Protein AF-A0A6J8B9C8-F1 (afdb_monomer_lite)

Structure (mmCIF, N/CA/C/O backbone):
data_AF-A0A6J8B9C8-F1
#
_entry.id   AF-A0A6J8B9C8-F1
#
loop_
_atom_site.group_PDB
_atom_site.id
_atom_site.type_symbol
_atom_site.label_atom_id
_atom_site.label_alt_id
_atom_site.label_comp_id
_atom_site.label_asym_id
_atom_site.label_entity_id
_atom_site.label_seq_id
_atom_site.pdbx_PDB_ins_code
_atom_site.Cartn_x
_atom_site.Cartn_y
_atom_site.Cartn_z
_atom_site.occupancy
_atom_site.B_iso_or_equiv
_atom_site.auth_seq_id
_atom_site.auth_comp_id
_atom_site.auth_asym_id
_atom_site.auth_atom_id
_atom_site.pdbx_PDB_model_num
ATOM 1 N N . MET A 1 1 ? 26.905 -9.049 -0.279 1.00 58.31 1 MET A N 1
ATOM 2 C CA . MET A 1 1 ? 25.634 -8.779 0.419 1.00 58.31 1 MET A CA 1
ATOM 3 C C . MET A 1 1 ? 24.741 -10.004 0.332 1.00 58.31 1 MET A C 1
ATOM 5 O O . MET A 1 1 ? 24.706 -10.647 -0.714 1.00 58.31 1 MET A O 1
ATOM 9 N N . ASN A 1 2 ? 24.060 -10.388 1.415 1.00 55.78 2 ASN A N 1
ATOM 10 C CA . ASN A 1 2 ? 23.061 -11.456 1.305 1.00 55.78 2 ASN A CA 1
ATOM 11 C C . ASN A 1 2 ? 21.802 -10.918 0.592 1.00 55.78 2 ASN A C 1
ATOM 13 O O . ASN A 1 2 ? 21.537 -9.717 0.610 1.00 55.78 2 ASN A O 1
ATOM 17 N N . ARG A 1 3 ? 21.024 -11.791 -0.062 1.00 55.31 3 ARG A N 1
ATOM 18 C CA . ARG A 1 3 ? 19.856 -11.380 -0.873 1.00 55.31 3 ARG A CA 1
ATOM 19 C C . ARG A 1 3 ? 18.885 -10.464 -0.109 1.00 55.31 3 ARG A C 1
ATOM 21 O O . ARG A 1 3 ? 18.346 -9.534 -0.696 1.00 55.31 3 ARG A O 1
ATOM 28 N N . SER A 1 4 ? 18.706 -10.691 1.194 1.00 56.59 4 SER A N 1
ATOM 29 C CA . SER A 1 4 ? 1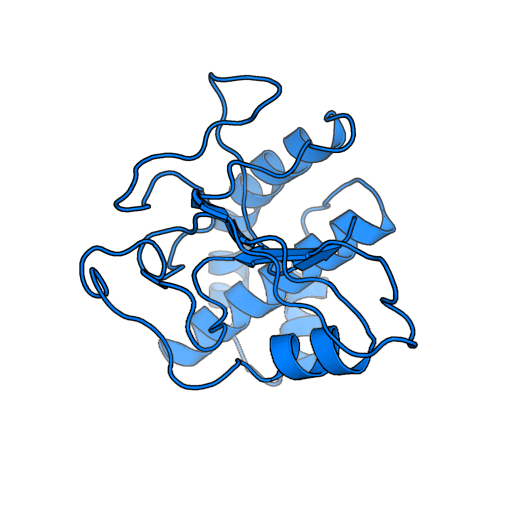7.847 -9.878 2.065 1.00 56.59 4 SER A CA 1
ATOM 30 C C . SER A 1 4 ? 18.362 -8.454 2.296 1.00 56.59 4 SER A C 1
ATOM 32 O O . SER A 1 4 ? 17.570 -7.519 2.279 1.00 56.59 4 SER A O 1
ATOM 34 N N . GLN A 1 5 ? 19.672 -8.262 2.470 1.00 58.75 5 GLN A N 1
ATOM 35 C CA . GLN A 1 5 ? 20.269 -6.939 2.682 1.00 58.75 5 GLN A CA 1
ATOM 36 C C . GLN A 1 5 ? 20.165 -6.062 1.425 1.00 58.75 5 GLN A C 1
ATOM 38 O O . GLN A 1 5 ? 19.884 -4.873 1.542 1.00 58.75 5 GLN A O 1
ATOM 43 N N . GLY A 1 6 ? 20.293 -6.655 0.230 1.00 60.34 6 GLY A N 1
ATOM 44 C CA . GLY A 1 6 ? 20.182 -5.922 -1.041 1.00 60.34 6 GLY A CA 1
ATOM 45 C C . GLY A 1 6 ? 18.774 -5.428 -1.311 1.00 60.34 6 GLY A C 1
ATOM 46 O O . GLY A 1 6 ? 18.579 -4.273 -1.680 1.00 60.34 6 GLY A O 1
ATOM 47 N N . ILE A 1 7 ? 17.785 -6.277 -1.035 1.00 61.22 7 ILE A N 1
ATOM 48 C CA . ILE A 1 7 ? 16.373 -5.899 -1.115 1.00 61.22 7 ILE A CA 1
ATOM 49 C C . ILE A 1 7 ? 16.070 -4.783 -0.107 1.00 61.22 7 ILE A C 1
ATOM 51 O O . ILE A 1 7 ? 15.448 -3.788 -0.468 1.00 61.22 7 ILE A O 1
ATOM 55 N N . GLN A 1 8 ? 16.561 -4.896 1.131 1.00 59.00 8 GLN A N 1
ATOM 56 C CA . GLN A 1 8 ? 16.335 -3.885 2.164 1.00 59.00 8 GLN A CA 1
ATOM 57 C C . GLN A 1 8 ? 16.935 -2.520 1.794 1.00 59.00 8 GLN A C 1
ATOM 59 O O . GLN A 1 8 ? 16.289 -1.495 2.026 1.00 59.00 8 GLN A O 1
ATOM 64 N N . LEU A 1 9 ? 18.140 -2.500 1.210 1.00 64.44 9 LEU A N 1
ATOM 65 C CA . LEU A 1 9 ? 18.782 -1.274 0.739 1.00 64.44 9 LEU A CA 1
ATOM 66 C C . LEU A 1 9 ? 17.953 -0.620 -0.370 1.00 64.44 9 LEU A C 1
ATOM 68 O O . LEU A 1 9 ? 17.578 0.539 -0.227 1.00 64.44 9 LEU A O 1
ATOM 72 N N . VAL A 1 10 ? 17.592 -1.373 -1.416 1.00 64.50 10 VAL A N 1
ATOM 73 C CA . VAL A 1 10 ? 16.800 -0.863 -2.551 1.00 64.50 10 VAL A CA 1
ATOM 74 C C . VAL A 1 10 ? 15.434 -0.350 -2.095 1.00 64.50 10 VAL A C 1
ATOM 76 O O . VAL A 1 10 ? 15.049 0.754 -2.475 1.00 64.50 10 VAL A O 1
ATOM 79 N N . CYS A 1 11 ? 14.718 -1.093 -1.244 1.00 62.66 11 CYS A N 1
ATOM 80 C CA . CYS A 1 11 ? 13.417 -0.667 -0.729 1.00 62.66 11 CYS A CA 1
ATOM 81 C C . CYS A 1 11 ? 13.520 0.640 0.066 1.00 62.66 11 CYS A C 1
ATOM 83 O O . CYS A 1 11 ? 12.754 1.567 -0.191 1.00 62.66 11 CYS A O 1
ATOM 85 N N . ASN A 1 12 ? 14.475 0.748 0.995 1.00 63.03 12 ASN A N 1
ATOM 86 C CA . ASN A 1 12 ? 14.660 1.963 1.798 1.00 63.03 12 ASN A CA 1
ATOM 87 C C . ASN A 1 12 ? 15.096 3.164 0.954 1.00 63.03 12 ASN A C 1
ATOM 89 O O . ASN A 1 12 ? 14.702 4.296 1.232 1.00 63.03 12 ASN A O 1
ATOM 93 N N . LEU A 1 13 ? 15.879 2.921 -0.094 1.00 64.44 13 LEU A N 1
ATOM 94 C CA . LEU A 1 13 ? 16.271 3.956 -1.036 1.00 64.44 13 LEU A CA 1
ATOM 95 C C . LEU A 1 13 ? 15.085 4.458 -1.859 1.00 64.44 13 LEU A C 1
ATOM 97 O O . LEU A 1 13 ? 14.928 5.664 -2.026 1.00 64.44 13 LEU A O 1
ATOM 101 N N . LEU A 1 14 ? 14.216 3.550 -2.307 1.00 62.88 14 LEU A N 1
ATOM 102 C CA . LEU A 1 14 ? 12.970 3.907 -2.979 1.00 62.88 14 LEU A CA 1
ATOM 103 C C . LEU A 1 14 ? 12.079 4.749 -2.051 1.00 62.88 14 LEU A C 1
ATOM 105 O O . LEU A 1 14 ? 11.583 5.791 -2.465 1.00 62.88 14 LEU A O 1
ATOM 109 N N . PHE A 1 15 ? 11.959 4.373 -0.769 1.00 61.94 15 PHE A N 1
ATOM 110 C CA . PHE A 1 15 ? 11.256 5.179 0.239 1.00 61.94 15 PHE A CA 1
ATOM 111 C C . PHE A 1 15 ? 11.854 6.582 0.399 1.00 61.94 15 PHE A C 1
ATOM 113 O O . PHE A 1 15 ? 11.104 7.546 0.537 1.00 61.94 15 PHE A O 1
ATOM 120 N N . TYR A 1 16 ? 13.182 6.716 0.372 1.00 61.94 16 TYR A N 1
ATOM 121 C CA . TYR A 1 16 ? 13.849 8.018 0.431 1.00 61.94 16 TYR A CA 1
ATOM 122 C C . TYR A 1 16 ? 13.539 8.878 -0.800 1.00 61.94 16 TYR A C 1
ATOM 124 O O . TYR A 1 16 ? 13.154 10.035 -0.644 1.00 61.94 16 TYR A O 1
ATOM 132 N N . LEU A 1 17 ? 13.638 8.310 -2.006 1.00 60.19 17 LEU A N 1
ATOM 133 C CA . LEU A 1 17 ? 13.318 9.013 -3.256 1.00 60.19 17 LEU A CA 1
ATOM 134 C C . LEU A 1 17 ? 11.858 9.474 -3.283 1.00 60.19 17 LEU A C 1
ATOM 136 O O . LEU A 1 17 ? 11.556 10.584 -3.715 1.00 60.19 17 LEU A O 1
ATOM 140 N N . VAL A 1 18 ? 10.958 8.648 -2.754 1.00 56.94 18 VAL A N 1
ATOM 141 C CA . VAL A 1 18 ? 9.544 8.989 -2.620 1.00 56.94 18 VAL A CA 1
ATOM 142 C C . VAL A 1 18 ? 9.320 10.060 -1.550 1.00 56.94 18 VAL A C 1
ATOM 144 O O . VAL A 1 18 ? 8.544 10.984 -1.758 1.00 56.94 18 VAL A O 1
ATOM 147 N N . ALA A 1 19 ? 10.016 10.012 -0.416 1.00 57.34 19 ALA A N 1
ATOM 148 C CA . ALA A 1 19 ? 9.936 11.082 0.579 1.00 57.34 19 ALA A CA 1
ATOM 149 C C . ALA A 1 19 ? 10.445 12.427 0.025 1.00 57.34 19 ALA A C 1
ATOM 151 O O . ALA A 1 19 ? 9.924 13.479 0.402 1.00 57.34 19 ALA A O 1
ATOM 152 N N . ASP A 1 20 ? 11.434 12.397 -0.873 1.00 54.72 20 ASP A N 1
ATOM 153 C CA . ASP A 1 20 ? 11.936 13.578 -1.576 1.00 54.72 20 ASP A CA 1
ATOM 154 C C . ASP A 1 20 ? 10.919 14.112 -2.605 1.00 54.72 20 ASP A C 1
ATOM 156 O O . ASP A 1 20 ? 10.711 15.326 -2.665 1.00 54.72 20 ASP A O 1
ATOM 160 N N . LEU A 1 21 ? 10.181 13.232 -3.311 1.00 49.84 21 LEU A N 1
ATOM 161 C CA . LEU A 1 21 ? 9.028 13.625 -4.150 1.00 49.84 21 LEU A CA 1
ATOM 162 C C . LEU A 1 21 ? 8.035 14.481 -3.371 1.00 49.84 21 LEU A C 1
ATOM 164 O O . LEU A 1 21 ? 7.662 15.559 -3.828 1.00 49.84 21 LEU A O 1
ATOM 168 N N . TYR A 1 22 ? 7.624 14.005 -2.193 1.00 46.44 22 TYR A N 1
ATOM 169 C CA . TYR A 1 22 ? 6.598 14.670 -1.391 1.00 46.44 22 TYR A CA 1
ATOM 170 C C . TYR A 1 22 ? 7.049 16.022 -0.824 1.00 46.44 22 TYR A C 1
ATOM 172 O O . TYR A 1 22 ? 6.202 16.842 -0.480 1.00 46.44 22 TYR A O 1
ATOM 180 N N . LYS A 1 23 ? 8.361 16.265 -0.704 1.00 51.53 23 LYS A N 1
ATOM 181 C CA . LYS A 1 23 ? 8.901 17.527 -0.171 1.00 51.53 23 LYS A CA 1
ATOM 182 C C . LYS A 1 23 ? 9.262 18.533 -1.256 1.00 51.53 23 LYS A C 1
ATOM 184 O O . LYS A 1 23 ? 9.046 19.724 -1.064 1.00 51.53 23 LYS A O 1
ATOM 189 N N . ASN A 1 24 ? 9.855 18.063 -2.350 1.00 52.47 24 ASN A N 1
ATOM 190 C CA . ASN A 1 24 ? 10.561 18.917 -3.302 1.00 52.47 24 ASN A CA 1
ATOM 191 C C . ASN A 1 24 ? 9.951 18.913 -4.711 1.00 52.47 24 ASN A C 1
ATOM 193 O O . ASN A 1 24 ? 10.447 19.645 -5.565 1.00 52.47 24 ASN A O 1
ATOM 197 N N . HIS A 1 25 ? 8.904 18.112 -4.972 1.00 50.75 25 HIS A N 1
ATOM 198 C CA . HIS A 1 25 ? 8.274 17.960 -6.296 1.00 50.75 25 HIS A CA 1
ATOM 199 C C . HIS A 1 25 ? 9.275 17.660 -7.432 1.00 50.75 25 HIS A C 1
ATOM 201 O O . HIS A 1 25 ? 9.000 17.921 -8.600 1.00 50.75 25 HIS A O 1
ATOM 207 N N . VAL A 1 26 ? 10.466 17.150 -7.103 1.00 54.66 26 VAL A N 1
ATOM 208 C CA . VAL A 1 26 ? 11.528 16.753 -8.034 1.00 54.66 26 VAL A CA 1
ATOM 209 C C . VAL A 1 26 ? 12.358 15.679 -7.343 1.00 54.66 26 VAL A C 1
ATOM 211 O O . VAL A 1 26 ? 12.928 15.940 -6.289 1.00 54.66 26 VAL A O 1
ATOM 214 N N . VAL A 1 27 ? 12.479 14.498 -7.954 1.00 60.09 27 VAL A N 1
ATOM 215 C CA . VAL A 1 27 ? 13.437 13.480 -7.490 1.00 60.09 27 VAL A CA 1
ATOM 216 C C . VAL A 1 27 ? 14.791 13.770 -8.087 1.00 60.09 27 VAL A C 1
ATOM 218 O O . VAL A 1 27 ? 14.927 13.840 -9.314 1.00 60.09 27 VAL A O 1
ATOM 221 N N . LYS A 1 28 ? 15.802 13.910 -7.236 1.00 67.50 28 LYS A N 1
ATOM 222 C CA . LYS A 1 28 ? 17.194 13.991 -7.673 1.00 67.50 28 LYS A CA 1
ATOM 223 C C . LYS A 1 28 ? 17.862 12.637 -7.508 1.00 67.50 28 LYS A C 1
ATOM 225 O O . LYS A 1 28 ? 17.596 11.918 -6.552 1.00 67.50 28 LYS A O 1
ATOM 230 N N . LEU A 1 29 ? 18.740 12.302 -8.451 1.00 74.56 29 LEU A N 1
ATOM 231 C CA . LEU A 1 29 ? 19.645 11.170 -8.286 1.00 74.56 29 LEU A CA 1
ATOM 232 C C . LEU A 1 29 ? 20.573 11.459 -7.106 1.00 74.56 29 LEU A C 1
ATOM 234 O O . LEU A 1 29 ? 21.329 12.428 -7.198 1.00 74.56 29 LEU A O 1
ATOM 238 N N . PRO A 1 30 ? 20.520 10.660 -6.025 1.00 76.81 30 PRO A N 1
ATOM 239 C CA . PRO A 1 30 ? 21.399 10.863 -4.890 1.00 76.81 30 PRO A CA 1
ATOM 240 C C . PRO A 1 30 ? 22.849 10.664 -5.317 1.00 76.81 30 PRO A C 1
ATOM 242 O O . PRO A 1 30 ? 23.163 9.830 -6.174 1.00 76.81 30 PRO A O 1
ATOM 245 N N . HIS A 1 31 ? 23.748 11.433 -4.720 1.00 84.81 31 HIS A N 1
ATOM 246 C CA . HIS A 1 31 ? 25.176 11.235 -4.900 1.00 84.81 31 HIS A CA 1
ATOM 247 C C . HIS A 1 31 ? 25.612 9.927 -4.219 1.00 84.81 31 HIS A C 1
ATOM 249 O O . HIS A 1 31 ? 25.046 9.526 -3.203 1.00 84.81 31 HIS A O 1
ATOM 255 N N . LEU A 1 32 ? 26.666 9.273 -4.721 1.00 85.62 32 LEU A N 1
ATOM 256 C CA . LEU A 1 32 ? 27.181 8.030 -4.120 1.00 85.62 32 LEU A CA 1
ATOM 257 C C . LEU A 1 32 ? 27.515 8.196 -2.627 1.00 85.62 32 LEU A C 1
ATOM 259 O O . LEU A 1 32 ? 27.295 7.282 -1.841 1.00 85.62 32 LEU A O 1
ATOM 263 N N . ASN A 1 33 ? 27.990 9.375 -2.218 1.00 86.56 33 ASN A N 1
ATOM 264 C CA . ASN A 1 33 ? 28.262 9.673 -0.806 1.00 86.56 33 ASN A CA 1
ATOM 265 C C . ASN A 1 33 ? 26.988 9.676 0.052 1.00 86.56 33 ASN A C 1
ATOM 267 O O . ASN A 1 33 ? 27.009 9.128 1.146 1.00 86.56 33 ASN A O 1
ATOM 271 N N . GLU A 1 34 ? 25.873 10.201 -0.462 1.00 84.12 34 GLU A N 1
ATOM 272 C CA . GLU A 1 34 ? 24.583 10.181 0.245 1.00 84.12 34 GLU A CA 1
ATOM 273 C C . GLU A 1 34 ? 24.073 8.738 0.403 1.00 84.12 34 GLU A C 1
ATOM 275 O O . GLU A 1 34 ? 23.497 8.378 1.430 1.00 84.12 34 GLU A O 1
ATOM 280 N N . LEU A 1 35 ? 24.340 7.874 -0.586 1.00 82.31 35 LEU A N 1
ATOM 281 C CA . LEU A 1 35 ? 24.047 6.442 -0.484 1.00 82.31 35 LEU A CA 1
ATOM 282 C C . LEU A 1 35 ? 24.904 5.742 0.574 1.00 82.31 35 LEU A C 1
ATOM 284 O O . LEU A 1 35 ? 24.383 4.917 1.323 1.00 82.31 35 LEU A O 1
ATOM 288 N N . LYS A 1 36 ? 26.193 6.085 0.668 1.00 85.81 36 LYS A N 1
ATOM 289 C CA . LYS A 1 36 ? 27.108 5.551 1.691 1.00 85.81 36 LYS A CA 1
ATOM 290 C C . LYS A 1 36 ? 26.704 5.985 3.099 1.00 85.81 36 LYS A C 1
ATOM 292 O O . LYS A 1 36 ? 26.701 5.166 4.015 1.00 85.81 36 LYS A O 1
ATOM 297 N N . GLU A 1 37 ? 26.324 7.248 3.272 1.00 86.56 37 GLU A N 1
ATOM 298 C CA . GLU A 1 37 ? 25.800 7.760 4.543 1.00 86.56 37 GLU A CA 1
ATOM 299 C C . GLU A 1 37 ? 24.540 6.997 4.961 1.00 86.56 37 GLU A C 1
ATOM 301 O O . GLU A 1 37 ? 24.434 6.541 6.101 1.00 86.56 37 GLU A O 1
ATOM 306 N N . ARG A 1 38 ? 23.619 6.758 4.020 1.00 78.62 38 ARG A N 1
ATOM 307 C CA . ARG A 1 38 ? 22.393 6.004 4.296 1.00 78.62 38 ARG A CA 1
ATOM 308 C C . ARG A 1 38 ? 22.658 4.531 4.607 1.00 78.62 38 ARG A C 1
ATOM 310 O O . ARG A 1 38 ? 22.028 3.979 5.508 1.00 78.62 38 ARG A O 1
ATOM 317 N N . ASP A 1 39 ? 23.584 3.892 3.894 1.00 81.75 39 ASP A N 1
ATOM 318 C CA . ASP A 1 39 ? 24.019 2.523 4.192 1.00 81.75 39 ASP A CA 1
ATOM 319 C C . ASP A 1 39 ? 24.541 2.406 5.633 1.00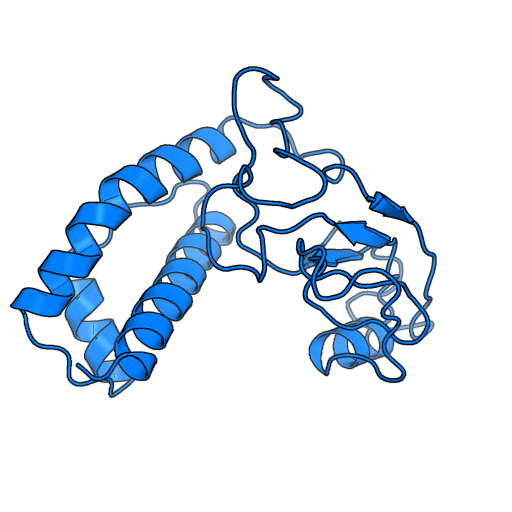 81.75 39 ASP A C 1
ATOM 321 O O . ASP A 1 39 ? 24.180 1.470 6.358 1.00 81.75 39 ASP A O 1
ATOM 325 N N . ALA A 1 40 ? 25.315 3.404 6.075 1.00 85.25 40 ALA A N 1
ATOM 326 C CA . ALA A 1 40 ? 25.835 3.491 7.434 1.00 85.25 40 ALA A CA 1
ATOM 327 C C . ALA A 1 40 ? 24.724 3.712 8.475 1.00 85.25 40 ALA A C 1
ATOM 329 O O . ALA A 1 40 ? 24.692 3.005 9.486 1.00 85.25 40 ALA A O 1
ATOM 330 N N . GLU A 1 41 ? 23.782 4.629 8.222 1.00 82.94 41 GLU A N 1
ATOM 331 C CA . GLU A 1 41 ? 22.612 4.860 9.087 1.00 82.94 41 GLU A CA 1
ATOM 332 C C . GLU A 1 41 ? 21.781 3.585 9.278 1.00 82.94 41 GLU A C 1
ATOM 334 O O . GLU A 1 41 ? 21.369 3.254 10.393 1.00 82.94 41 GLU A O 1
ATOM 339 N N . LEU A 1 42 ? 21.570 2.841 8.190 1.00 76.06 42 LEU A N 1
ATOM 340 C CA . LEU A 1 42 ? 20.803 1.596 8.177 1.00 76.06 42 LEU A CA 1
ATOM 341 C C . LEU A 1 42 ? 21.623 0.377 8.626 1.00 76.06 42 LEU A C 1
ATOM 343 O O . LEU A 1 42 ? 21.067 -0.710 8.786 1.00 76.06 42 LEU A O 1
ATOM 347 N N . ARG A 1 43 ? 22.930 0.552 8.866 1.00 83.06 43 ARG A N 1
ATOM 348 C CA . ARG A 1 43 ? 23.880 -0.487 9.300 1.00 83.06 43 ARG A CA 1
ATOM 349 C C . ARG A 1 43 ? 23.935 -1.691 8.353 1.00 83.06 43 ARG A C 1
ATOM 351 O O . ARG A 1 43 ? 24.096 -2.828 8.802 1.00 83.06 43 ARG A O 1
ATOM 358 N N . LEU A 1 44 ? 23.806 -1.442 7.053 1.00 78.19 44 LEU A N 1
ATOM 359 C CA . LEU A 1 44 ? 23.727 -2.480 6.022 1.00 78.19 44 LEU A CA 1
ATOM 360 C C . LEU A 1 44 ? 25.110 -3.024 5.630 1.00 78.19 44 LEU A C 1
ATOM 362 O O . LEU A 1 44 ? 25.217 -4.215 5.331 1.00 78.19 44 LEU A O 1
ATOM 366 N N . LYS A 1 45 ? 26.167 -2.208 5.777 1.00 85.38 45 LYS A N 1
ATOM 367 C CA . LYS A 1 45 ? 27.578 -2.569 5.538 1.00 85.38 45 LYS A CA 1
ATOM 368 C C . LYS A 1 45 ? 27.829 -3.001 4.090 1.00 85.38 45 LYS A C 1
ATOM 370 O O . LYS A 1 45 ? 28.556 -3.971 3.854 1.00 85.38 45 LYS A O 1
ATOM 375 N N . SER A 1 46 ? 27.209 -2.310 3.140 1.00 82.94 46 SER A N 1
ATOM 376 C CA . SER A 1 46 ? 27.405 -2.586 1.717 1.00 82.94 46 SER A CA 1
ATOM 377 C C . SER A 1 46 ? 28.793 -2.140 1.268 1.00 82.94 46 SER A C 1
ATOM 379 O O . SER A 1 46 ? 29.354 -1.166 1.768 1.00 82.94 46 SER A O 1
ATOM 381 N N . SER A 1 47 ? 29.359 -2.864 0.309 1.00 86.75 47 SER A N 1
ATOM 382 C CA . SER A 1 47 ? 30.594 -2.455 -0.362 1.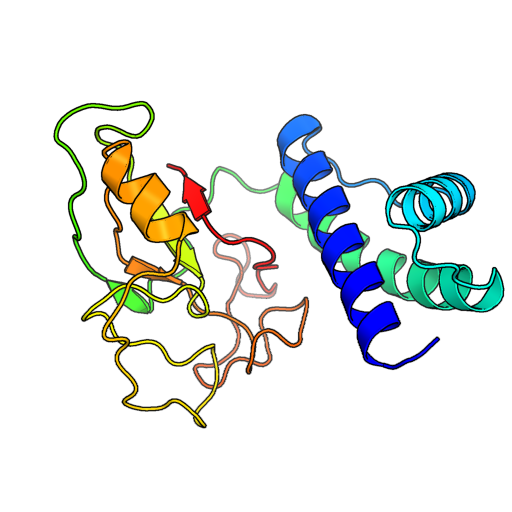00 86.75 47 SER A CA 1
ATOM 383 C C . SER A 1 47 ? 30.335 -1.335 -1.373 1.00 86.75 47 SER A C 1
ATOM 385 O O . SER A 1 47 ? 29.226 -1.188 -1.884 1.00 86.75 47 SER A O 1
ATOM 387 N N . ASP A 1 48 ? 31.380 -0.587 -1.729 1.00 87.31 48 ASP A N 1
ATOM 388 C CA . ASP A 1 48 ? 31.295 0.459 -2.757 1.00 87.31 48 ASP A CA 1
ATOM 389 C C . ASP A 1 48 ? 30.775 -0.083 -4.098 1.00 87.31 48 ASP A C 1
ATOM 391 O O . ASP A 1 48 ? 29.922 0.540 -4.724 1.00 87.31 48 ASP A O 1
ATOM 395 N N . VAL A 1 49 ? 31.199 -1.293 -4.478 1.00 86.12 49 VAL A N 1
ATOM 396 C CA . VAL A 1 49 ? 30.736 -1.985 -5.694 1.00 86.12 49 VAL A CA 1
ATOM 397 C C . VAL A 1 49 ? 29.229 -2.243 -5.656 1.00 86.12 49 VAL A C 1
ATOM 399 O O . VAL A 1 49 ? 28.547 -2.130 -6.669 1.00 86.12 49 VAL A O 1
ATOM 402 N N . GLU A 1 50 ? 28.683 -2.587 -4.492 1.00 80.75 50 GLU A N 1
ATOM 403 C CA . GLU A 1 50 ? 27.249 -2.834 -4.339 1.00 80.75 50 GLU A CA 1
ATOM 404 C C . GLU A 1 50 ? 26.436 -1.540 -4.366 1.00 80.75 50 GLU A C 1
ATOM 406 O O . GLU A 1 50 ? 25.348 -1.512 -4.938 1.00 80.75 50 GLU A O 1
ATOM 411 N N . ILE A 1 51 ? 26.974 -0.464 -3.793 1.00 82.50 51 ILE A N 1
ATOM 412 C CA . ILE A 1 51 ? 26.355 0.862 -3.845 1.00 82.50 51 ILE A CA 1
ATOM 413 C C . ILE A 1 51 ? 26.340 1.384 -5.285 1.00 82.50 51 ILE A C 1
ATOM 415 O O . ILE A 1 51 ? 25.309 1.880 -5.734 1.00 82.50 51 ILE A O 1
ATOM 419 N N . GLU A 1 52 ? 27.429 1.219 -6.037 1.00 85.00 52 GLU A N 1
ATOM 420 C CA . GLU A 1 52 ? 27.487 1.553 -7.466 1.00 85.00 52 GLU A CA 1
ATOM 421 C C . GLU A 1 52 ? 26.517 0.702 -8.291 1.00 85.00 52 GLU A C 1
ATOM 423 O O . GLU A 1 52 ? 25.768 1.230 -9.115 1.00 85.00 52 GLU A O 1
ATOM 428 N N . PHE A 1 53 ? 26.460 -0.606 -8.019 1.00 82.38 53 PHE A N 1
ATOM 429 C CA . PHE A 1 53 ? 25.530 -1.518 -8.684 1.00 82.38 53 PHE A CA 1
ATOM 430 C C . PHE A 1 53 ? 24.063 -1.135 -8.453 1.00 82.38 53 PHE A C 1
ATOM 432 O O . PHE A 1 53 ? 23.227 -1.358 -9.324 1.00 82.38 53 PHE A O 1
ATOM 439 N N . ILE A 1 54 ? 23.741 -0.551 -7.297 1.00 74.62 54 ILE A N 1
ATOM 440 C CA . ILE A 1 54 ? 22.403 -0.034 -6.995 1.00 74.62 54 ILE A CA 1
ATOM 441 C C . ILE A 1 54 ? 22.190 1.343 -7.625 1.00 74.62 54 ILE A C 1
ATOM 443 O O . ILE A 1 54 ? 21.101 1.608 -8.127 1.00 74.62 54 ILE A O 1
ATOM 447 N N . HIS A 1 55 ? 23.204 2.211 -7.634 1.00 82.62 55 HIS A N 1
ATOM 448 C CA . HIS A 1 55 ? 23.114 3.573 -8.170 1.00 82.62 55 HIS A CA 1
ATOM 449 C C . HIS A 1 55 ? 22.802 3.610 -9.667 1.00 82.62 55 HIS A C 1
ATOM 451 O O . HIS A 1 55 ? 22.001 4.438 -10.101 1.00 82.62 55 HIS A O 1
ATOM 457 N N . GLU A 1 56 ? 23.374 2.694 -10.451 1.00 80.19 56 GLU A N 1
ATOM 458 C CA . GLU A 1 56 ? 23.154 2.656 -11.901 1.00 80.19 56 GLU A CA 1
ATOM 459 C C . GLU A 1 56 ? 21.670 2.455 -12.283 1.00 80.19 56 GLU A C 1
ATOM 461 O O . GLU A 1 56 ? 21.119 3.322 -12.970 1.00 80.19 56 GLU A O 1
ATOM 466 N N . PRO A 1 57 ? 20.958 1.417 -11.795 1.00 72.75 57 PRO A N 1
ATOM 467 C CA . PRO A 1 57 ? 19.519 1.264 -12.016 1.00 72.75 57 PRO A CA 1
ATOM 468 C C . PRO A 1 57 ? 18.672 2.457 -11.554 1.00 72.75 57 PRO A C 1
ATOM 470 O O . PRO A 1 57 ? 17.642 2.749 -12.167 1.00 72.75 57 PRO A O 1
ATOM 473 N N . LEU A 1 58 ? 19.085 3.179 -10.502 1.00 73.31 58 LEU A N 1
ATOM 474 C CA . LEU A 1 58 ? 18.323 4.332 -10.004 1.00 73.31 58 LEU A CA 1
ATOM 475 C C . LEU A 1 58 ? 18.224 5.458 -11.023 1.00 73.31 58 LEU A C 1
ATOM 477 O O . LEU A 1 58 ? 17.257 6.213 -10.989 1.00 73.31 58 LEU A O 1
ATOM 481 N N . LYS A 1 59 ? 19.184 5.585 -11.942 1.00 74.31 59 LYS A N 1
ATOM 482 C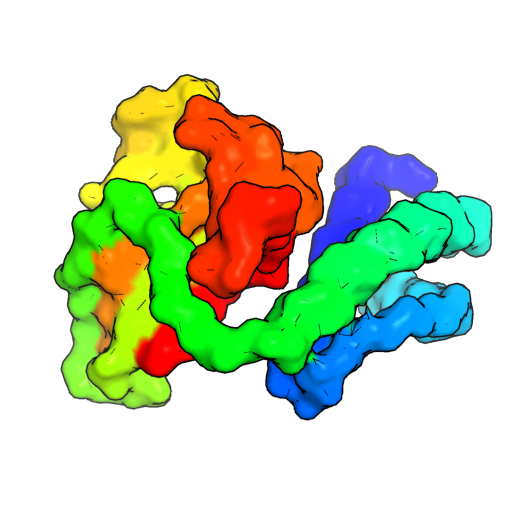 CA . LYS A 1 59 ? 19.127 6.608 -12.994 1.00 74.31 59 LYS A CA 1
ATOM 483 C C . LYS A 1 59 ? 17.864 6.463 -13.833 1.00 74.31 59 LYS A C 1
ATOM 485 O O . LYS A 1 59 ? 17.222 7.462 -14.153 1.00 74.31 59 LYS A O 1
ATOM 490 N N . ASP A 1 60 ? 17.495 5.233 -14.169 1.00 68.69 60 ASP A N 1
ATOM 491 C CA . ASP A 1 60 ? 16.317 4.966 -14.990 1.00 68.69 60 ASP A CA 1
ATOM 492 C C . ASP A 1 60 ? 15.025 5.030 -14.174 1.00 68.69 60 ASP A C 1
ATOM 494 O O . ASP A 1 60 ? 14.025 5.565 -14.659 1.00 68.69 60 ASP A O 1
ATOM 498 N N . VAL A 1 61 ? 15.077 4.607 -12.909 1.00 67.06 61 VAL A N 1
ATOM 499 C CA . VAL A 1 61 ? 13.986 4.784 -11.940 1.00 67.06 61 VAL A CA 1
ATOM 500 C C . VAL A 1 61 ? 13.656 6.273 -11.758 1.00 67.06 61 VAL A C 1
ATOM 502 O O . VAL A 1 61 ? 12.511 6.690 -11.891 1.00 67.06 61 VAL A O 1
ATOM 505 N N . ILE A 1 62 ? 14.654 7.129 -11.551 1.00 66.50 62 ILE A N 1
ATOM 506 C CA . ILE A 1 62 ? 14.450 8.566 -11.305 1.00 66.50 62 ILE A CA 1
ATOM 507 C C . ILE A 1 62 ? 13.957 9.300 -12.548 1.00 66.50 62 ILE A C 1
ATOM 509 O O . ILE A 1 62 ? 13.081 10.157 -12.439 1.00 66.50 62 ILE A O 1
ATOM 513 N N . LYS A 1 63 ? 14.435 8.928 -13.742 1.00 65.12 63 LYS A N 1
ATOM 514 C CA . LYS A 1 63 ? 13.846 9.411 -15.002 1.00 65.12 63 LYS A CA 1
ATOM 515 C C . LYS A 1 63 ? 12.363 9.044 -15.118 1.00 65.12 63 LYS A C 1
ATOM 517 O O . LYS A 1 63 ? 11.611 9.788 -15.745 1.00 65.12 63 LYS A O 1
ATOM 522 N N . ALA A 1 64 ? 11.933 7.911 -14.556 1.00 60.19 64 ALA A N 1
ATOM 523 C CA . ALA A 1 64 ? 10.519 7.557 -14.500 1.00 60.19 64 ALA A CA 1
ATOM 524 C C . ALA A 1 64 ? 9.745 8.452 -13.521 1.00 60.19 64 ALA A C 1
ATOM 526 O O . ALA A 1 64 ? 8.720 9.005 -13.922 1.00 60.19 64 ALA A O 1
ATOM 527 N N . TYR A 1 65 ? 10.278 8.694 -12.318 1.00 57.97 65 TYR A N 1
ATOM 528 C CA . TYR A 1 65 ? 9.657 9.570 -11.315 1.00 57.97 65 TYR A CA 1
ATOM 529 C C . TYR A 1 65 ? 9.592 11.048 -11.708 1.00 57.97 65 TYR A C 1
ATOM 531 O O . TYR A 1 65 ? 8.608 11.712 -11.402 1.00 57.97 65 TYR A O 1
ATOM 539 N N . GLN A 1 66 ? 10.595 11.597 -12.399 1.00 55.12 66 GLN A N 1
ATOM 540 C CA . GLN A 1 66 ? 10.578 13.011 -12.802 1.00 55.12 66 GLN A CA 1
ATOM 541 C C . GLN A 1 66 ? 9.411 13.344 -13.745 1.00 55.12 66 GLN A C 1
ATOM 543 O O . GLN A 1 66 ? 8.888 14.453 -13.689 1.00 55.12 66 GLN A O 1
ATOM 548 N N . ARG A 1 67 ? 8.922 12.366 -14.524 1.00 49.81 67 ARG A N 1
ATOM 549 C CA . ARG A 1 67 ? 7.714 12.516 -15.356 1.00 49.81 67 ARG A CA 1
ATOM 550 C C . ARG A 1 67 ? 6.420 12.631 -14.542 1.00 49.81 67 ARG A C 1
ATOM 552 O O . ARG A 1 67 ? 5.403 13.043 -15.088 1.00 49.81 67 ARG A O 1
ATOM 559 N N . VAL A 1 68 ? 6.437 12.266 -13.258 1.00 47.59 68 VAL A N 1
ATOM 560 C CA . VAL A 1 68 ? 5.268 12.342 -12.367 1.00 47.59 68 VAL A CA 1
ATOM 561 C C . VAL A 1 68 ? 5.003 13.780 -11.904 1.00 47.59 68 VAL A C 1
ATOM 563 O O . VAL A 1 68 ? 3.862 14.117 -11.627 1.00 47.59 68 VAL A O 1
ATOM 566 N N . ASN A 1 69 ? 6.003 14.667 -11.882 1.00 45.06 69 ASN A N 1
ATOM 567 C CA . ASN A 1 69 ? 5.830 16.043 -11.385 1.00 45.06 69 ASN A CA 1
ATOM 568 C C . ASN A 1 69 ? 5.221 17.023 -12.405 1.00 45.06 69 ASN A C 1
ATOM 570 O O . ASN A 1 69 ? 4.904 18.155 -12.055 1.00 45.06 69 ASN A O 1
ATOM 574 N N . GLU A 1 70 ? 5.016 16.597 -13.654 1.00 48.53 70 GLU A N 1
ATOM 575 C CA . GLU A 1 70 ? 4.281 17.367 -14.676 1.00 48.53 70 GLU A CA 1
ATOM 576 C C . GLU A 1 70 ? 2.766 17.093 -14.642 1.00 48.53 70 GLU A C 1
ATOM 578 O O . GLU A 1 70 ? 2.007 17.565 -15.489 1.00 48.53 70 GLU A O 1
ATOM 583 N N . ILE A 1 71 ? 2.321 16.296 -13.673 1.00 42.25 71 ILE A N 1
ATOM 584 C CA . ILE A 1 71 ? 0.971 15.770 -13.589 1.00 42.25 71 ILE A CA 1
ATOM 585 C C . ILE A 1 71 ? 0.174 16.547 -12.528 1.00 42.25 71 ILE A C 1
ATOM 587 O O . ILE A 1 71 ? 0.570 16.622 -11.368 1.00 42.25 71 ILE A O 1
ATOM 591 N N . ILE A 1 72 ? -0.970 17.113 -12.932 1.00 43.31 72 ILE A N 1
ATOM 592 C CA . ILE A 1 72 ? -2.016 17.640 -12.030 1.00 43.31 72 ILE A CA 1
ATOM 593 C C . ILE A 1 72 ? -2.432 16.519 -11.066 1.00 43.31 72 ILE A C 1
ATOM 595 O O . ILE A 1 72 ? -2.477 15.375 -11.508 1.00 43.31 72 ILE A O 1
ATOM 599 N N . GLU A 1 73 ? -2.745 16.823 -9.794 1.00 41.97 73 GLU A N 1
ATOM 600 C CA . GLU A 1 73 ? -3.152 15.831 -8.776 1.00 41.97 73 GLU A CA 1
ATOM 601 C C . GLU A 1 73 ? -3.931 14.653 -9.391 1.00 41.97 73 GLU A C 1
ATOM 603 O O . GLU A 1 73 ? -5.009 14.857 -9.967 1.00 41.97 73 GLU A O 1
ATOM 608 N N . PRO A 1 74 ? -3.386 13.423 -9.345 1.00 40.56 74 PRO A N 1
ATOM 609 C CA . PRO A 1 74 ? -4.027 12.304 -10.000 1.00 40.56 74 PRO A CA 1
ATOM 610 C C . PRO A 1 74 ? -5.371 12.042 -9.325 1.00 40.56 74 PRO A C 1
ATOM 612 O O . PRO A 1 74 ? -5.446 11.833 -8.114 1.00 40.56 74 PRO A O 1
ATOM 615 N N . GLN A 1 75 ? -6.441 11.968 -10.121 1.00 42.56 75 GLN A N 1
ATOM 616 C CA . GLN A 1 75 ? -7.597 11.196 -9.683 1.00 42.56 75 GLN A CA 1
ATOM 617 C C . GLN A 1 75 ? -7.100 9.783 -9.385 1.00 42.56 75 GLN A C 1
ATOM 619 O O . GLN A 1 75 ? -6.388 9.216 -10.217 1.00 42.56 75 GLN A O 1
ATOM 624 N N . LEU A 1 76 ? -7.418 9.280 -8.183 1.00 44.41 76 LEU A N 1
ATOM 625 C CA . LEU A 1 76 ? -6.900 8.024 -7.632 1.00 44.41 76 LEU A CA 1
ATOM 626 C C . LEU A 1 76 ? -6.707 6.981 -8.747 1.00 44.41 76 LEU A C 1
ATOM 628 O O . LEU A 1 76 ? -7.691 6.650 -9.419 1.00 44.41 76 LEU A O 1
ATOM 632 N N . PRO A 1 77 ? -5.476 6.483 -8.984 1.00 48.97 77 PRO A N 1
ATOM 633 C CA . PRO A 1 77 ? -5.247 5.475 -10.004 1.00 48.97 77 PRO A CA 1
ATOM 634 C C . PRO A 1 77 ? -6.148 4.280 -9.695 1.00 48.97 77 PRO A C 1
ATOM 636 O O . PRO A 1 77 ? -6.101 3.745 -8.592 1.00 48.97 77 PRO A O 1
ATOM 639 N N . ILE A 1 78 ? -7.013 3.964 -10.663 1.00 53.25 78 ILE A N 1
ATOM 640 C CA . ILE A 1 78 ? -7.845 2.762 -10.817 1.00 53.25 78 ILE A CA 1
ATOM 641 C C . ILE A 1 78 ? -7.919 1.921 -9.531 1.00 53.25 78 ILE A C 1
ATOM 643 O O . ILE A 1 78 ? -7.077 1.061 -9.270 1.00 53.25 78 ILE A O 1
ATOM 647 N N . VAL A 1 79 ? -8.935 2.202 -8.715 1.00 57.50 79 VAL A N 1
ATOM 648 C CA . VAL A 1 79 ? -9.275 1.380 -7.552 1.00 57.50 79 VAL A CA 1
ATOM 649 C C . VAL A 1 79 ? -9.937 0.106 -8.066 1.00 57.50 79 VAL A C 1
ATOM 651 O O . VAL A 1 79 ? -11.058 0.173 -8.573 1.00 57.50 79 VAL A O 1
ATOM 654 N N . ASP A 1 80 ? -9.236 -1.020 -7.951 1.00 62.12 80 ASP A N 1
ATOM 655 C CA . ASP A 1 80 ? -9.697 -2.320 -8.455 1.00 62.12 80 ASP A CA 1
ATOM 656 C C . ASP A 1 80 ? -10.791 -2.883 -7.531 1.00 62.12 80 ASP A C 1
ATOM 658 O O . ASP A 1 80 ? -11.895 -3.205 -7.964 1.00 62.12 80 ASP A O 1
ATOM 662 N N . ASN A 1 81 ? -10.551 -2.822 -6.214 1.00 72.38 81 ASN A N 1
ATOM 663 C CA . ASN A 1 81 ? -11.521 -3.218 -5.191 1.00 72.38 81 ASN A CA 1
ATOM 664 C C . ASN A 1 81 ? -11.982 -1.993 -4.402 1.00 72.38 81 ASN A C 1
ATOM 666 O O . ASN A 1 81 ? -11.364 -1.614 -3.403 1.00 72.38 81 ASN A O 1
ATOM 670 N N . LYS A 1 82 ? -13.056 -1.340 -4.856 1.00 81.12 82 LYS A N 1
ATOM 671 C CA . LYS A 1 82 ? -13.671 -0.232 -4.107 1.00 81.12 82 LYS A CA 1
ATOM 672 C C . LYS A 1 82 ? -14.237 -0.744 -2.783 1.00 81.12 82 LYS A C 1
ATOM 674 O O . LYS A 1 82 ? -14.960 -1.736 -2.763 1.00 81.12 82 LYS A O 1
ATOM 679 N N . CYS A 1 83 ? -13.953 -0.033 -1.698 1.00 86.88 83 CYS A N 1
ATOM 680 C CA . CYS A 1 83 ? -14.553 -0.277 -0.389 1.00 86.88 83 CYS A CA 1
ATOM 681 C C . CYS A 1 83 ? -14.811 1.052 0.342 1.00 86.88 83 CYS A C 1
ATOM 683 O O . CYS A 1 83 ? -14.495 2.123 -0.171 1.00 86.88 83 CYS A O 1
ATOM 685 N N . ASP A 1 84 ? -15.457 0.990 1.504 1.00 92.06 84 ASP A N 1
ATOM 686 C CA . ASP A 1 84 ? -15.724 2.158 2.355 1.00 92.06 84 ASP A CA 1
ATOM 687 C C . ASP A 1 84 ? -15.565 1.746 3.824 1.00 92.06 84 ASP A C 1
ATOM 689 O O . ASP A 1 84 ? -16.538 1.638 4.573 1.00 92.06 84 ASP A O 1
ATOM 693 N N . VAL A 1 85 ? -14.330 1.412 4.216 1.00 95.56 85 VAL A N 1
ATOM 694 C CA . VAL A 1 85 ? -14.021 1.028 5.602 1.00 95.56 85 VAL A CA 1
ATOM 695 C C . VAL A 1 85 ? -13.754 2.296 6.397 1.00 95.56 85 VAL A C 1
ATOM 697 O O . VAL A 1 85 ? -12.771 3.000 6.158 1.00 95.56 85 VAL A O 1
ATOM 700 N N . LYS A 1 86 ? -14.659 2.602 7.324 1.00 96.38 86 LYS A N 1
ATOM 701 C CA . LYS A 1 86 ? -14.622 3.829 8.121 1.00 96.38 86 LYS A CA 1
ATOM 702 C C . LYS A 1 86 ? -13.861 3.602 9.417 1.00 96.38 86 LYS A C 1
ATOM 704 O O . LYS A 1 86 ? -14.157 2.661 10.149 1.00 96.38 86 LYS A O 1
ATOM 709 N N . GLY A 1 87 ? -12.910 4.489 9.685 1.00 95.81 87 GLY A N 1
ATOM 710 C CA . GLY A 1 87 ? -12.213 4.576 10.957 1.00 95.81 87 GLY A CA 1
ATOM 711 C C . GLY A 1 87 ? -12.999 5.318 12.041 1.00 95.81 87 GLY A C 1
ATOM 712 O O . GLY A 1 87 ? -14.218 5.491 11.961 1.00 95.81 87 GLY A O 1
ATOM 713 N N . ALA A 1 88 ? -12.276 5.787 13.055 1.00 96.50 88 ALA A N 1
ATOM 714 C CA . ALA A 1 88 ? -12.796 6.615 14.133 1.00 96.50 88 ALA A CA 1
ATOM 715 C C . ALA A 1 88 ? -13.473 7.903 13.620 1.00 96.50 88 ALA A C 1
ATOM 717 O O . ALA A 1 88 ? -13.141 8.454 12.574 1.00 96.50 88 ALA A O 1
ATOM 718 N N . SER A 1 89 ? -14.415 8.444 14.394 1.00 95.19 89 SER A N 1
ATOM 719 C CA . SER A 1 89 ? -15.116 9.688 14.038 1.00 95.19 89 SER A CA 1
ATOM 720 C C . SER A 1 89 ? -14.244 10.947 14.131 1.00 95.19 89 SER A C 1
ATOM 722 O O . SER A 1 89 ? -14.636 12.010 13.655 1.00 95.19 89 SER A O 1
ATOM 724 N N . THR A 1 90 ? -13.090 10.853 14.788 1.00 94.50 90 THR A N 1
ATOM 725 C CA . THR A 1 90 ? -12.168 11.960 15.064 1.00 94.50 90 THR A CA 1
ATOM 726 C C . THR A 1 90 ? -10.732 11.476 14.928 1.00 94.50 90 THR A C 1
ATOM 728 O O . THR A 1 90 ? -10.467 10.300 15.145 1.00 94.50 90 THR A O 1
ATOM 731 N N . GLY A 1 91 ? -9.807 12.390 14.652 1.00 95.31 91 GLY A N 1
ATOM 732 C CA . GLY A 1 91 ? -8.383 12.094 14.513 1.00 95.31 91 GLY A CA 1
ATOM 733 C C . GLY A 1 91 ? -7.774 12.910 13.379 1.00 95.31 91 GLY A C 1
ATOM 734 O O . GLY A 1 91 ? -8.459 13.702 12.727 1.00 95.31 91 GLY A O 1
ATOM 735 N N . LYS A 1 92 ? -6.474 12.746 13.146 1.00 93.81 92 LYS A N 1
ATOM 736 C CA . LYS A 1 92 ? -5.731 13.537 12.149 1.00 93.81 92 LYS A CA 1
ATOM 737 C C . LYS A 1 92 ? -6.147 13.249 10.708 1.00 93.81 92 LYS A C 1
ATOM 739 O O . LYS A 1 92 ? -5.889 14.068 9.830 1.00 93.81 92 LYS A O 1
ATOM 744 N N . LEU A 1 93 ? -6.766 12.098 10.465 1.00 90.94 93 LEU A N 1
ATOM 745 C CA . LEU A 1 93 ? -7.225 11.644 9.156 1.00 90.94 93 LEU A CA 1
ATOM 746 C C . LEU A 1 93 ? -8.754 11.670 9.033 1.00 90.94 93 LEU A C 1
ATOM 748 O O . LEU A 1 93 ? -9.286 11.170 8.044 1.00 90.94 93 LEU A O 1
ATOM 752 N N . ALA A 1 94 ? -9.468 12.270 9.992 1.00 93.31 94 ALA A N 1
ATOM 753 C CA . ALA A 1 94 ? -10.924 12.339 9.974 1.00 93.31 94 ALA A CA 1
ATOM 754 C C . ALA A 1 94 ? -11.451 12.923 8.648 1.00 93.31 94 ALA A C 1
ATOM 756 O O . ALA A 1 94 ? -11.100 14.035 8.248 1.00 93.31 94 ALA A O 1
ATOM 757 N N . GLY A 1 95 ? -12.296 12.152 7.957 1.00 84.38 95 GLY A N 1
ATOM 758 C CA . GLY A 1 95 ? -12.903 12.538 6.676 1.00 84.38 95 GLY A CA 1
ATOM 759 C C . GLY A 1 95 ? -11.993 12.387 5.450 1.00 84.38 95 GLY A C 1
ATOM 760 O O . GLY A 1 95 ? -12.431 12.671 4.334 1.00 84.38 95 GLY A O 1
ATOM 761 N N . LYS A 1 96 ? -10.751 11.926 5.628 1.00 86.31 96 LYS A N 1
ATOM 762 C CA . LYS A 1 96 ? -9.790 11.708 4.542 1.00 86.31 96 LYS A CA 1
ATOM 763 C C . LYS A 1 96 ? -10.005 10.345 3.898 1.00 86.31 96 LYS A C 1
ATOM 765 O O . LYS A 1 96 ? -10.175 9.347 4.596 1.00 86.31 96 LYS A O 1
ATOM 770 N N . LYS A 1 97 ? -9.991 10.301 2.564 1.00 84.25 97 LYS A N 1
ATOM 771 C CA . LYS A 1 97 ? -10.112 9.055 1.793 1.00 84.25 97 LYS A CA 1
ATOM 772 C C . LYS A 1 97 ? -8.738 8.556 1.392 1.00 84.25 97 LYS A C 1
ATOM 774 O O . LYS A 1 97 ? -7.902 9.329 0.937 1.00 84.25 97 LYS A O 1
ATOM 779 N N . ILE A 1 98 ? -8.536 7.256 1.555 1.00 83.19 98 ILE A N 1
ATOM 780 C CA . ILE A 1 98 ? -7.232 6.624 1.436 1.00 83.19 98 ILE A CA 1
ATOM 781 C C . ILE A 1 98 ? -7.330 5.426 0.496 1.00 83.19 98 ILE A C 1
ATOM 783 O O . ILE A 1 98 ? -8.113 4.501 0.727 1.00 83.19 98 ILE A O 1
ATOM 787 N N . GLY A 1 99 ? -6.516 5.439 -0.559 1.00 83.69 99 GLY A N 1
ATOM 788 C CA . GLY A 1 99 ? -6.276 4.271 -1.405 1.00 83.69 99 GLY A CA 1
ATOM 789 C C . GLY A 1 99 ? -5.132 3.425 -0.848 1.00 83.69 99 GLY A C 1
ATOM 790 O O . GLY A 1 99 ? -4.056 3.953 -0.553 1.00 83.69 99 GLY A O 1
ATOM 791 N N . ILE A 1 100 ? -5.344 2.114 -0.714 1.00 85.19 100 ILE A N 1
ATOM 792 C CA . ILE A 1 100 ? -4.346 1.193 -0.158 1.00 85.19 100 ILE A CA 1
ATOM 793 C C . ILE A 1 100 ? -3.807 0.288 -1.252 1.00 85.19 100 ILE A C 1
ATOM 795 O O . ILE A 1 100 ? -4.554 -0.514 -1.807 1.00 85.19 100 ILE A O 1
ATOM 799 N N . LYS A 1 101 ? -2.494 0.347 -1.487 1.00 85.62 101 LYS A N 1
ATOM 800 C CA . LYS A 1 101 ? -1.790 -0.576 -2.386 1.00 85.62 101 LYS A CA 1
ATOM 801 C C . LYS A 1 101 ? -2.185 -2.024 -2.085 1.00 85.62 101 LYS A C 1
ATO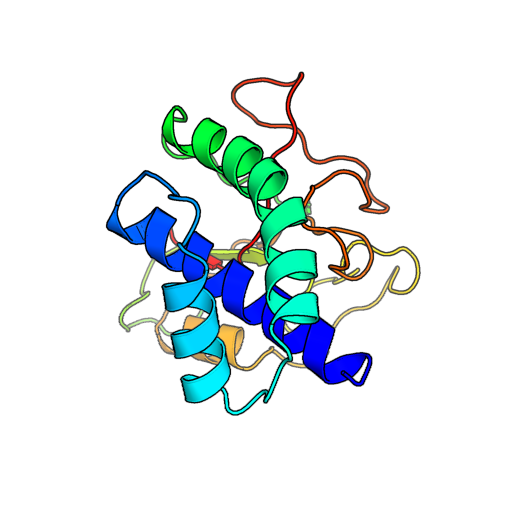M 803 O O . LYS A 1 101 ? -2.338 -2.394 -0.919 1.00 85.62 101 LYS A O 1
ATOM 808 N N . ASP A 1 102 ? -2.384 -2.845 -3.112 1.00 87.38 102 ASP A N 1
ATOM 809 C CA . ASP A 1 102 ? -2.926 -4.208 -2.986 1.00 87.38 102 ASP A CA 1
ATOM 810 C C . ASP A 1 102 ? -1.997 -5.209 -2.266 1.00 87.38 102 ASP A C 1
ATOM 812 O O . ASP A 1 102 ? -2.240 -6.406 -2.245 1.00 87.38 102 ASP A O 1
ATOM 816 N N . ASN A 1 103 ? -0.956 -4.713 -1.598 1.00 89.38 103 ASN A N 1
ATOM 817 C CA . ASN A 1 103 ? -0.118 -5.445 -0.653 1.00 89.38 103 ASN A CA 1
ATOM 818 C C . ASN A 1 103 ? -0.430 -5.145 0.825 1.00 89.38 103 ASN A C 1
ATOM 820 O O . ASN A 1 103 ? 0.048 -5.845 1.714 1.00 89.38 103 ASN A O 1
ATOM 824 N N . GLY A 1 104 ? -1.190 -4.084 1.107 1.00 91.06 104 GLY A N 1
ATOM 825 C CA . GLY A 1 104 ? -1.596 -3.711 2.457 1.00 91.06 104 GLY A CA 1
ATOM 826 C C . GLY A 1 104 ? -2.872 -4.438 2.856 1.00 91.06 104 GLY A C 1
ATOM 827 O O . GLY A 1 104 ? -3.940 -4.095 2.355 1.00 91.06 104 GLY A O 1
ATOM 828 N N . ALA A 1 105 ? -2.783 -5.410 3.758 1.00 94.38 105 ALA A N 1
ATOM 829 C CA . ALA A 1 105 ? -3.951 -6.150 4.225 1.00 94.38 105 ALA A CA 1
ATOM 830 C C . ALA A 1 105 ? -4.993 -5.216 4.866 1.00 94.38 105 ALA A C 1
ATOM 832 O O . ALA A 1 105 ? -4.663 -4.427 5.753 1.00 94.38 105 ALA A O 1
ATOM 833 N N . VAL A 1 106 ? -6.236 -5.314 4.394 1.00 95.94 106 VAL A N 1
ATOM 834 C CA . VAL A 1 106 ? -7.420 -4.687 4.992 1.00 95.94 106 VAL A CA 1
ATOM 835 C C . VAL A 1 106 ? -8.389 -5.829 5.273 1.00 95.94 106 VAL A C 1
ATOM 837 O O . VAL A 1 106 ? -8.724 -6.580 4.353 1.00 95.94 106 VAL A O 1
ATOM 840 N N . ALA A 1 107 ? -8.791 -5.996 6.528 1.00 97.00 107 ALA A N 1
ATOM 841 C CA . ALA A 1 107 ? -9.614 -7.116 6.954 1.00 97.00 107 ALA A CA 1
ATOM 842 C C . ALA A 1 107 ? -10.930 -7.160 6.160 1.00 97.00 107 ALA A C 1
ATOM 844 O O . ALA A 1 107 ? -11.624 -6.152 6.013 1.00 97.00 107 ALA A O 1
ATOM 845 N N . GLY A 1 108 ? -11.268 -8.333 5.621 1.00 96.19 108 GLY A N 1
ATOM 846 C CA . GLY A 1 108 ? -12.494 -8.534 4.846 1.00 96.19 108 GLY A CA 1
ATOM 847 C C . GLY A 1 108 ? -12.497 -7.918 3.440 1.00 96.19 108 GLY A C 1
ATOM 848 O O . GLY A 1 108 ? -13.522 -7.987 2.764 1.00 96.19 108 GLY A O 1
ATOM 849 N N . VAL A 1 109 ? -11.384 -7.338 2.971 1.00 95.25 109 VAL A N 1
ATOM 850 C CA . VAL A 1 109 ? -11.258 -6.789 1.610 1.00 95.25 109 VAL A CA 1
ATOM 851 C C . VAL A 1 109 ? -10.317 -7.671 0.777 1.00 95.25 109 VAL A C 1
ATOM 853 O O . VAL A 1 109 ? -9.204 -7.937 1.233 1.00 95.25 109 VAL A O 1
ATOM 856 N N . PRO A 1 110 ? -10.704 -8.107 -0.440 1.00 94.00 110 PRO A N 1
ATOM 857 C CA . PRO A 1 110 ? -9.858 -8.953 -1.281 1.00 94.00 110 PRO A CA 1
ATOM 858 C C . PRO A 1 110 ? -8.473 -8.354 -1.542 1.00 94.00 110 PRO A C 1
ATOM 860 O O . PRO A 1 110 ? -8.340 -7.141 -1.740 1.00 94.00 110 PRO A O 1
ATOM 863 N N . MET A 1 111 ? -7.457 -9.220 -1.561 1.00 92.31 111 MET A N 1
ATOM 864 C CA . MET A 1 111 ? -6.058 -8.831 -1.727 1.00 92.31 111 MET A CA 1
ATOM 865 C C . MET A 1 111 ? -5.301 -9.870 -2.557 1.00 92.31 111 MET A C 1
ATOM 867 O O . MET A 1 111 ? -5.141 -11.007 -2.122 1.00 92.31 111 MET A O 1
ATOM 871 N N . MET A 1 112 ? -4.779 -9.471 -3.718 1.00 91.00 112 MET A N 1
ATOM 872 C CA . MET A 1 112 ? -4.000 -10.348 -4.601 1.00 91.00 112 MET A CA 1
ATOM 873 C C . MET A 1 112 ? -2.495 -10.066 -4.548 1.00 91.00 112 MET A C 1
ATOM 875 O O . MET A 1 112 ? -1.705 -10.859 -5.060 1.00 91.00 112 MET A O 1
ATOM 879 N N . ASN A 1 113 ? -2.065 -8.938 -3.971 1.00 90.38 113 ASN A N 1
ATOM 880 C CA . ASN A 1 113 ? -0.675 -8.475 -4.051 1.00 90.38 113 ASN A CA 1
ATOM 881 C C . ASN A 1 113 ? -0.168 -8.463 -5.505 1.00 90.38 113 ASN A C 1
ATOM 883 O O . ASN A 1 113 ? 0.959 -8.867 -5.798 1.00 90.38 113 ASN A O 1
ATOM 887 N N . GLY A 1 114 ? -1.051 -8.080 -6.435 1.00 85.75 114 GLY A N 1
ATOM 888 C CA . GLY A 1 114 ? -0.763 -8.052 -7.867 1.00 85.75 114 GLY A CA 1
ATOM 889 C C . GLY A 1 114 ? -0.553 -9.425 -8.512 1.00 85.75 114 GLY A C 1
ATOM 890 O O . GLY A 1 114 ? -0.256 -9.479 -9.703 1.00 85.75 114 GLY A O 1
ATOM 891 N N . SER A 1 115 ? -0.723 -10.532 -7.783 1.00 88.38 115 SER A N 1
ATOM 892 C CA . SER A 1 115 ? -0.367 -11.883 -8.222 1.00 88.38 115 SER A CA 1
ATOM 893 C C . SER A 1 115 ? -1.563 -12.828 -8.270 1.00 88.38 115 SER A C 1
ATOM 895 O O . SER A 1 115 ? -2.373 -12.868 -7.346 1.00 88.38 115 SER A O 1
ATOM 897 N N . LYS A 1 116 ? -1.614 -13.706 -9.281 1.00 88.75 116 LYS A N 1
ATOM 898 C CA . LYS A 1 116 ? -2.588 -14.817 -9.302 1.00 88.75 116 LYS A CA 1
ATOM 899 C C . LYS A 1 116 ? -2.344 -15.848 -8.203 1.00 88.75 116 LYS A C 1
ATOM 901 O O . LYS A 1 116 ? -3.234 -16.628 -7.893 1.00 88.75 116 LYS A O 1
ATOM 906 N N . ILE A 1 117 ? -1.155 -15.853 -7.598 1.00 93.56 117 ILE A N 1
ATOM 907 C CA . ILE A 1 117 ? -0.836 -16.750 -6.480 1.00 93.56 117 ILE A CA 1
ATOM 908 C C . ILE A 1 117 ? -1.795 -16.528 -5.301 1.00 93.56 117 ILE A C 1
ATOM 910 O O . ILE A 1 117 ? -2.122 -17.481 -4.600 1.00 93.56 117 ILE A O 1
ATOM 914 N N . LEU A 1 118 ? -2.259 -15.291 -5.096 1.00 93.25 118 LEU A N 1
ATOM 915 C CA . LEU A 1 118 ? -3.197 -14.926 -4.031 1.00 93.25 118 LEU A CA 1
ATOM 916 C C . LEU A 1 118 ? -4.617 -14.677 -4.560 1.00 93.25 118 LEU A C 1
ATOM 918 O O . LEU A 1 118 ? -5.415 -14.003 -3.911 1.00 93.25 118 LEU A O 1
ATOM 922 N N . GLU A 1 119 ? -4.959 -15.200 -5.739 1.00 90.44 119 GLU A N 1
ATOM 923 C CA . GLU A 1 119 ? -6.318 -15.089 -6.265 1.00 90.44 119 GLU A CA 1
ATOM 924 C C . GLU A 1 119 ? -7.331 -15.703 -5.279 1.00 90.44 119 GLU A C 1
ATOM 926 O O . GLU A 1 119 ? -7.173 -16.831 -4.814 1.00 90.44 119 GLU A O 1
ATOM 931 N N . GLY A 1 120 ? -8.360 -14.929 -4.921 1.00 90.25 120 GLY A N 1
ATOM 932 C CA . GLY A 1 120 ? -9.380 -15.325 -3.943 1.00 90.25 120 GLY A CA 1
ATOM 933 C C . GLY A 1 120 ? -8.994 -15.132 -2.470 1.00 90.25 120 GLY A C 1
ATOM 934 O O . GLY A 1 120 ? -9.826 -15.377 -1.595 1.00 90.25 120 GLY A O 1
ATOM 935 N N . TYR A 1 121 ? -7.780 -14.668 -2.165 1.00 95.50 121 TYR A N 1
ATOM 936 C CA . TYR A 1 121 ? -7.379 -14.392 -0.787 1.00 95.50 121 TYR A CA 1
ATOM 937 C C . TYR A 1 121 ? -8.071 -13.139 -0.227 1.00 95.50 121 TYR A C 1
ATOM 939 O O . TYR A 1 121 ? -8.128 -12.084 -0.863 1.00 95.50 121 TYR A O 1
ATOM 947 N N . THR A 1 122 ? -8.579 -13.256 1.002 1.00 96.88 122 THR A N 1
ATOM 948 C CA . THR A 1 122 ? -9.123 -12.146 1.793 1.00 96.88 122 THR A CA 1
ATOM 949 C C . THR A 1 122 ? -8.473 -12.174 3.177 1.00 96.88 122 THR A C 1
ATOM 951 O O . THR A 1 122 ? -8.607 -13.183 3.872 1.00 96.88 122 THR A O 1
ATOM 954 N N . PRO A 1 123 ? -7.763 -11.115 3.599 1.00 96.62 123 PRO A N 1
ATOM 955 C CA . PRO A 1 123 ? -7.151 -11.066 4.919 1.00 96.62 123 PRO A CA 1
ATOM 956 C C . PRO A 1 123 ? -8.195 -11.041 6.042 1.00 96.62 123 PRO A C 1
ATOM 958 O O . PRO A 1 123 ? -9.227 -10.379 5.931 1.00 96.62 123 PRO A O 1
ATOM 961 N N . GLU A 1 124 ? -7.888 -11.700 7.159 1.00 97.56 124 GLU A N 1
ATOM 962 C CA . GLU A 1 124 ? -8.711 -11.663 8.382 1.00 97.56 124 GLU A CA 1
ATOM 963 C C . GLU A 1 124 ? -8.363 -10.484 9.301 1.00 97.56 124 GLU A C 1
ATOM 965 O O . GLU A 1 124 ? -9.136 -10.136 10.190 1.00 97.56 124 GLU A O 1
ATOM 970 N N . PHE A 1 125 ? -7.200 -9.863 9.098 1.00 97.19 125 PHE A N 1
ATOM 971 C CA . PHE A 1 125 ? -6.683 -8.791 9.940 1.00 97.19 125 PHE A CA 1
ATOM 972 C C . PHE A 1 125 ? -6.099 -7.656 9.103 1.00 97.19 125 PHE A C 1
ATOM 974 O O . PHE A 1 125 ? -5.585 -7.856 8.000 1.00 97.19 125 PHE A O 1
ATOM 981 N N . ASP A 1 126 ? -6.155 -6.458 9.672 1.00 97.12 126 ASP A N 1
ATOM 982 C CA . ASP A 1 126 ? -5.538 -5.272 9.100 1.00 97.12 126 ASP A CA 1
ATOM 983 C C . ASP A 1 126 ? -4.015 -5.319 9.251 1.00 97.12 126 ASP A C 1
ATOM 985 O O . ASP A 1 126 ? -3.470 -5.724 10.283 1.00 97.12 126 ASP A O 1
ATOM 989 N N . ALA A 1 127 ? -3.303 -4.822 8.242 1.00 95.12 127 ALA A N 1
ATOM 990 C CA . ALA A 1 127 ? -1.916 -4.432 8.437 1.00 95.12 127 ALA A CA 1
ATOM 991 C C . ALA A 1 127 ? -1.851 -3.265 9.437 1.00 95.12 127 ALA A C 1
ATOM 993 O O . ALA A 1 127 ? -2.695 -2.373 9.430 1.00 95.12 127 ALA A O 1
ATOM 994 N N . THR A 1 128 ? -0.796 -3.201 10.251 1.00 94.06 128 THR A N 1
ATOM 995 C CA . THR A 1 128 ? -0.674 -2.206 11.334 1.00 94.06 128 THR A CA 1
ATOM 996 C C . THR A 1 128 ? -0.838 -0.756 10.869 1.00 94.06 128 THR A C 1
ATOM 998 O O . THR A 1 128 ? -1.379 0.071 11.600 1.00 94.06 128 THR A O 1
ATOM 1001 N N . ILE A 1 129 ? -0.371 -0.418 9.662 1.00 91.56 129 ILE A N 1
ATOM 1002 C CA . ILE A 1 129 ? -0.549 0.929 9.103 1.00 91.56 129 ILE A CA 1
ATOM 1003 C C . ILE A 1 129 ? -2.023 1.246 8.819 1.00 91.56 129 ILE A C 1
ATOM 1005 O O . ILE A 1 129 ? -2.440 2.380 9.018 1.00 91.56 129 ILE A O 1
ATOM 1009 N N . ILE A 1 130 ? -2.817 0.247 8.430 1.00 94.94 130 ILE A N 1
ATOM 1010 C CA . ILE A 1 130 ? -4.254 0.388 8.178 1.00 94.94 130 ILE A CA 1
ATOM 1011 C C . ILE A 1 130 ? -4.993 0.617 9.483 1.00 94.94 130 ILE A C 1
ATOM 1013 O O . ILE A 1 130 ? -5.757 1.573 9.565 1.00 94.94 130 ILE A O 1
ATOM 1017 N N . THR A 1 131 ? -4.684 -0.162 10.524 1.00 96.56 131 THR A N 1
ATOM 1018 C CA . THR A 1 131 ? -5.225 0.074 11.869 1.00 96.56 131 THR A CA 1
ATOM 1019 C C . THR A 1 131 ? -4.943 1.504 12.322 1.00 96.56 131 THR A C 1
ATOM 1021 O O . THR A 1 131 ? -5.865 2.223 12.676 1.00 96.56 131 THR A O 1
ATOM 1024 N N . ARG A 1 132 ? -3.698 1.985 12.190 1.00 95.94 132 ARG A N 1
ATOM 1025 C CA . ARG A 1 132 ? -3.340 3.372 12.545 1.00 95.94 132 ARG A CA 1
ATOM 1026 C C . ARG A 1 132 ? -4.090 4.417 11.717 1.00 95.94 132 ARG A C 1
ATOM 1028 O O . ARG A 1 132 ? -4.459 5.460 12.246 1.00 95.94 132 ARG A O 1
ATOM 1035 N N . CYS A 1 133 ? -4.290 4.166 10.423 1.00 93.75 133 CYS A N 1
ATOM 1036 C CA . CYS A 1 133 ? -5.066 5.062 9.570 1.00 93.75 133 CYS A CA 1
ATOM 1037 C C . CYS A 1 133 ? -6.533 5.130 10.012 1.00 93.75 133 CYS A C 1
ATOM 1039 O O . CYS A 1 133 ? -7.094 6.223 10.072 1.00 93.75 133 CYS A O 1
ATOM 1041 N N . LEU A 1 134 ? -7.135 3.982 10.327 1.00 96.19 134 LEU A N 1
ATOM 1042 C CA . LEU A 1 134 ? -8.510 3.879 10.810 1.00 96.19 134 LEU A CA 1
ATOM 1043 C C . LEU A 1 134 ? -8.661 4.507 12.205 1.00 96.19 134 LEU A C 1
ATOM 1045 O O . LEU A 1 134 ? -9.591 5.278 12.417 1.00 96.19 134 LEU A O 1
ATOM 1049 N N . ASP A 1 135 ? -7.730 4.268 13.127 1.00 97.56 135 ASP A N 1
ATOM 1050 C CA . ASP A 1 135 ? -7.740 4.849 14.478 1.00 97.56 135 ASP A CA 1
ATOM 1051 C C . ASP A 1 135 ? -7.699 6.386 14.451 1.00 97.56 135 ASP A C 1
ATOM 1053 O O . ASP A 1 135 ? -8.318 7.044 15.283 1.00 97.56 135 ASP A O 1
ATOM 1057 N N . GLU A 1 136 ? -7.020 6.974 13.461 1.00 97.19 136 GLU A N 1
ATOM 1058 C CA . GLU A 1 136 ? -6.965 8.426 13.238 1.00 97.19 136 GLU A CA 1
ATOM 1059 C C . GLU A 1 136 ? -8.121 8.957 12.365 1.00 97.19 136 GLU A C 1
ATOM 1061 O O . GLU A 1 136 ? -8.113 10.122 11.959 1.00 97.19 136 GLU A O 1
ATOM 1066 N N . GLY A 1 137 ? -9.121 8.124 12.071 1.00 96.00 137 GLY A N 1
ATOM 1067 C CA . GLY A 1 137 ? -10.362 8.501 11.390 1.00 96.00 137 GLY A CA 1
ATOM 1068 C C . GLY A 1 137 ? -10.320 8.514 9.864 1.00 96.00 137 GLY A C 1
ATOM 1069 O O . GLY A 1 137 ? -11.212 9.074 9.221 1.00 96.00 137 GLY A O 1
ATOM 1070 N N . GLY A 1 138 ? -9.299 7.893 9.273 1.00 92.88 138 GLY A N 1
ATOM 1071 C CA . GLY A 1 138 ? -9.210 7.698 7.831 1.00 92.88 138 GLY A CA 1
ATOM 1072 C C . GLY A 1 138 ? -10.305 6.772 7.297 1.00 92.88 138 GLY A C 1
ATOM 1073 O O . GLY A 1 138 ? -10.814 5.894 7.996 1.00 92.88 138 GLY A O 1
ATOM 1074 N N . ILE A 1 139 ? -10.655 6.961 6.027 1.00 93.31 139 ILE A N 1
ATOM 1075 C CA . ILE A 1 139 ? -11.608 6.129 5.292 1.00 93.31 139 ILE A CA 1
ATOM 1076 C C . ILE A 1 139 ? -10.839 5.363 4.222 1.00 93.31 139 ILE A C 1
ATOM 1078 O O . ILE A 1 139 ? -10.314 5.966 3.283 1.00 93.31 139 ILE A O 1
ATOM 1082 N N . ILE A 1 140 ? -10.794 4.037 4.326 1.00 92.56 140 ILE A N 1
ATOM 1083 C CA . ILE A 1 140 ? -10.216 3.210 3.267 1.00 92.56 140 ILE A CA 1
ATOM 1084 C C . ILE A 1 140 ? -11.234 3.115 2.133 1.00 92.56 140 ILE A C 1
ATOM 1086 O O . ILE A 1 140 ? -12.277 2.479 2.273 1.00 92.56 140 ILE A O 1
ATOM 1090 N N . ALA A 1 141 ? -10.924 3.782 1.021 1.00 90.19 141 ALA A N 1
ATOM 1091 C CA . ALA A 1 141 ? -11.806 3.911 -0.139 1.00 90.19 141 ALA A CA 1
ATOM 1092 C C . ALA A 1 141 ? -11.631 2.770 -1.160 1.00 90.19 141 ALA A C 1
ATOM 1094 O O . ALA A 1 141 ? -12.404 2.636 -2.114 1.00 90.19 141 ALA A O 1
ATOM 1095 N N . GLY A 1 142 ? -10.586 1.962 -0.993 1.00 87.44 142 GLY A N 1
ATOM 1096 C CA . GLY A 1 142 ? -10.359 0.782 -1.808 1.00 87.44 142 GLY A CA 1
ATOM 1097 C C . GLY A 1 142 ? -8.902 0.384 -1.955 1.00 87.44 142 GLY A C 1
ATOM 1098 O O . GLY A 1 142 ? -7.989 0.987 -1.380 1.00 87.44 142 GLY A O 1
ATOM 1099 N N . LYS A 1 143 ? -8.714 -0.663 -2.756 1.00 86.00 143 LYS A N 1
ATOM 1100 C CA . LYS A 1 143 ? -7.421 -1.250 -3.091 1.00 86.00 143 LYS A CA 1
ATOM 1101 C C . LYS A 1 143 ? -6.913 -0.722 -4.429 1.00 86.00 143 LYS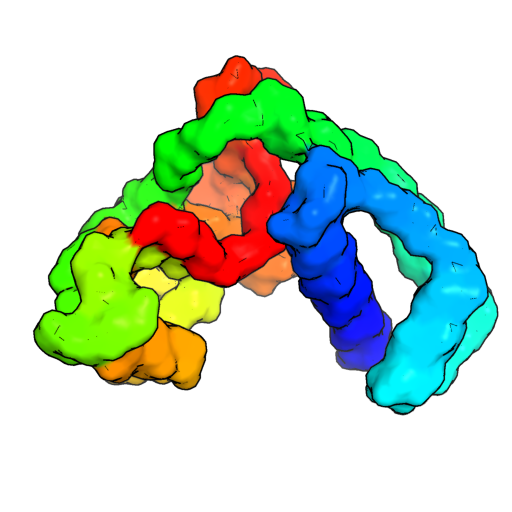 A C 1
ATOM 1103 O O . LYS A 1 143 ? -7.658 -0.723 -5.408 1.00 86.00 143 LYS A O 1
ATOM 1108 N N . THR A 1 144 ? -5.658 -0.285 -4.477 1.00 83.19 144 THR A N 1
ATOM 1109 C CA . THR A 1 144 ? -4.984 0.100 -5.726 1.00 83.19 144 THR A CA 1
ATOM 1110 C C . THR A 1 144 ? -4.102 -1.036 -6.218 1.00 83.19 144 THR A C 1
ATOM 1112 O O . THR A 1 144 ? -3.468 -1.716 -5.416 1.00 83.19 144 THR A O 1
ATOM 1115 N N . VAL A 1 145 ? -4.040 -1.230 -7.535 1.00 80.69 145 VAL A N 1
ATOM 1116 C CA . VAL A 1 145 ? -3.228 -2.287 -8.156 1.00 80.69 145 VAL A CA 1
ATOM 1117 C C . VAL A 1 145 ? -1.759 -2.166 -7.739 1.00 80.69 145 VAL A C 1
ATOM 1119 O O . VAL A 1 145 ? -1.228 -1.067 -7.571 1.00 80.69 145 VAL A O 1
ATOM 1122 N N . CYS A 1 146 ? -1.085 -3.304 -7.592 1.00 80.75 146 CYS A N 1
ATOM 1123 C CA . CYS A 1 146 ? 0.364 -3.359 -7.467 1.00 80.75 146 CYS A CA 1
ATOM 1124 C C . CYS A 1 146 ? 0.980 -4.370 -8.426 1.00 80.75 146 CYS A C 1
ATOM 1126 O O . CYS A 1 146 ? 0.295 -5.190 -9.036 1.00 80.75 146 CYS A O 1
ATOM 1128 N N . GLU A 1 147 ? 2.297 -4.289 -8.544 1.00 82.94 147 GLU A N 1
ATOM 1129 C CA . GLU A 1 147 ? 3.142 -5.214 -9.284 1.00 82.94 147 GLU A CA 1
ATOM 1130 C C . GLU A 1 147 ? 3.019 -6.636 -8.732 1.00 82.94 147 GLU A C 1
ATOM 1132 O O . GLU A 1 147 ? 2.697 -6.810 -7.554 1.00 82.94 147 GLU A O 1
ATOM 1137 N N . ASP A 1 148 ? 3.307 -7.641 -9.565 1.00 82.00 148 ASP A N 1
ATOM 1138 C CA . ASP A 1 148 ? 3.318 -9.042 -9.134 1.00 82.00 148 ASP A CA 1
ATOM 1139 C C . ASP A 1 148 ? 4.234 -9.211 -7.919 1.00 82.00 148 ASP A C 1
ATOM 1141 O O . ASP A 1 148 ? 5.444 -8.955 -7.972 1.00 82.00 148 ASP A O 1
ATOM 1145 N N . MET A 1 149 ? 3.608 -9.546 -6.790 1.00 86.00 149 MET A N 1
ATOM 1146 C CA . MET A 1 149 ? 4.233 -9.686 -5.480 1.00 86.00 149 MET A CA 1
ATOM 1147 C C . MET A 1 149 ? 5.011 -8.441 -5.008 1.00 86.00 149 MET A C 1
ATOM 1149 O O . MET A 1 149 ? 5.900 -8.547 -4.165 1.00 86.00 149 MET A O 1
ATOM 1153 N N . CYS A 1 150 ? 4.681 -7.254 -5.530 1.00 80.81 150 CYS A N 1
ATOM 1154 C CA . CYS A 1 150 ? 5.407 -5.997 -5.312 1.00 80.81 150 CYS A CA 1
ATOM 1155 C C . CYS A 1 150 ? 6.898 -6.026 -5.702 1.00 80.81 150 CYS A C 1
ATOM 1157 O O . CYS A 1 150 ? 7.678 -5.217 -5.200 1.00 80.81 150 CYS A O 1
ATOM 1159 N N . PHE A 1 151 ? 7.316 -6.922 -6.601 1.00 75.19 151 PHE A N 1
ATOM 1160 C CA . PHE A 1 151 ? 8.729 -7.079 -6.976 1.00 75.19 151 PHE A CA 1
ATOM 1161 C C . PHE A 1 151 ? 9.166 -6.247 -8.191 1.00 75.19 151 PHE A C 1
ATOM 1163 O O . PHE A 1 151 ? 10.143 -6.577 -8.860 1.00 75.19 151 PHE A O 1
ATOM 1170 N N . SER A 1 152 ? 8.475 -5.146 -8.484 1.00 66.81 152 SER A N 1
ATOM 1171 C CA . SER A 1 152 ? 8.867 -4.214 -9.542 1.00 66.81 152 SER A CA 1
ATOM 1172 C C . SER A 1 152 ? 8.604 -2.772 -9.109 1.00 66.81 152 SER A C 1
ATOM 1174 O O . SER A 1 152 ? 7.643 -2.495 -8.397 1.00 66.81 152 SER A O 1
ATOM 1176 N N . GLY A 1 153 ? 9.474 -1.858 -9.545 1.00 62.22 153 GLY A N 1
ATOM 1177 C CA . GLY A 1 153 ? 9.246 -0.411 -9.451 1.00 62.22 153 GLY A CA 1
ATOM 1178 C C . GLY A 1 153 ? 8.425 0.143 -10.619 1.00 62.22 153 GLY A C 1
ATOM 1179 O O . GLY A 1 153 ? 8.062 1.302 -10.618 1.00 62.22 153 GLY A O 1
ATOM 1180 N N . ASN A 1 154 ? 8.124 -0.673 -11.630 1.00 63.78 154 ASN A N 1
ATOM 1181 C CA . ASN A 1 154 ? 7.338 -0.265 -12.790 1.00 63.78 154 ASN A CA 1
ATOM 1182 C C . ASN A 1 154 ? 6.011 -1.036 -12.823 1.00 63.78 154 ASN A C 1
ATOM 1184 O O . ASN A 1 154 ? 6.019 -2.270 -12.754 1.00 63.78 154 ASN A O 1
ATOM 1188 N N . SER A 1 155 ? 4.890 -0.345 -13.034 1.00 69.81 155 SER A N 1
ATOM 1189 C CA . SER A 1 155 ? 3.543 -0.931 -12.952 1.00 69.81 155 SER A CA 1
ATOM 1190 C C . SER A 1 155 ? 3.092 -1.695 -14.207 1.00 69.81 155 SER A C 1
ATOM 1192 O O . SER A 1 155 ? 2.009 -1.447 -14.730 1.00 69.81 155 SER A O 1
ATOM 1194 N N . TRP A 1 156 ? 3.904 -2.632 -14.714 1.00 71.56 156 TRP A N 1
ATOM 1195 C CA . TRP A 1 156 ? 3.552 -3.499 -15.860 1.00 71.56 156 TRP A CA 1
ATOM 1196 C C . TRP A 1 156 ? 3.475 -4.990 -15.549 1.00 71.56 156 TRP A C 1
ATOM 1198 O O . TRP A 1 156 ? 2.976 -5.750 -16.374 1.00 71.56 156 TRP A O 1
ATOM 1208 N N . THR A 1 157 ? 3.976 -5.414 -14.391 1.00 78.62 157 THR A N 1
ATOM 1209 C CA . THR A 1 157 ? 4.091 -6.838 -14.061 1.00 78.62 157 THR A CA 1
ATOM 1210 C C . THR A 1 157 ? 2.865 -7.399 -13.351 1.00 78.62 157 THR A C 1
ATOM 1212 O O . THR A 1 157 ? 2.818 -8.601 -13.137 1.00 78.62 157 THR A O 1
ATOM 1215 N N . SER A 1 158 ? 1.884 -6.570 -12.976 1.00 83.56 158 SER A N 1
ATOM 1216 C CA . SER A 1 158 ? 0.678 -7.047 -12.293 1.00 83.56 158 SER A CA 1
ATOM 1217 C C . SER A 1 158 ? -0.077 -8.081 -13.126 1.00 83.56 158 SER A C 1
ATOM 1219 O O . SER A 1 158 ? -0.215 -7.943 -14.343 1.00 83.56 158 SER A O 1
ATOM 1221 N N . SER A 1 159 ? -0.635 -9.086 -12.460 1.00 85.75 159 SER A N 1
ATOM 1222 C CA . SER A 1 159 ? -1.467 -10.111 -13.090 1.00 85.75 159 SER A CA 1
ATOM 1223 C C . SER A 1 159 ? -2.788 -9.582 -13.655 1.00 85.75 159 SER A C 1
ATOM 1225 O O . SER A 1 159 ? -3.315 -10.185 -14.593 1.00 85.75 159 SER A O 1
ATOM 1227 N N . SER A 1 160 ? -3.297 -8.456 -13.141 1.00 80.44 160 SER A N 1
ATOM 1228 C CA . SER A 1 160 ? -4.440 -7.731 -13.717 1.00 80.44 160 SER A CA 1
ATOM 1229 C C . SER A 1 160 ? -4.048 -6.848 -14.911 1.00 80.44 160 SER A C 1
ATOM 1231 O O . SER A 1 160 ? -4.912 -6.318 -15.610 1.00 80.44 160 SER A O 1
ATOM 1233 N N . GLY A 1 161 ? -2.748 -6.750 -15.206 1.00 75.31 161 GLY A N 1
ATOM 1234 C CA . GLY A 1 161 ? -2.189 -6.032 -16.344 1.00 75.31 161 GLY A CA 1
ATOM 1235 C C . GLY A 1 161 ? -1.496 -4.715 -15.974 1.00 75.31 161 GLY A C 1
ATOM 1236 O O . GLY A 1 161 ? -1.434 -4.320 -14.809 1.00 75.31 161 GLY A O 1
ATOM 1237 N N . PRO A 1 162 ? -0.928 -4.020 -16.974 1.00 75.06 162 PRO A N 1
ATOM 1238 C CA . PRO A 1 162 ? -0.193 -2.784 -16.750 1.00 75.06 162 PRO A CA 1
ATOM 1239 C C . PRO A 1 162 ? -1.106 -1.619 -16.346 1.00 75.06 162 PRO A C 1
ATOM 1241 O O . PRO A 1 162 ? -2.122 -1.355 -16.995 1.00 75.06 162 PRO A O 1
ATOM 1244 N N . VAL A 1 163 ? -0.690 -0.854 -15.335 1.00 70.69 163 VAL A N 1
ATOM 1245 C CA . VAL A 1 163 ? -1.385 0.359 -14.893 1.00 70.69 163 VAL A CA 1
ATOM 1246 C C . VAL A 1 163 ? -0.897 1.549 -15.714 1.00 70.69 163 VAL A C 1
ATOM 1248 O O . VAL A 1 163 ? 0.266 1.956 -15.653 1.00 70.69 163 VAL A O 1
ATOM 1251 N N . LYS A 1 164 ? -1.803 2.114 -16.511 1.00 65.31 164 LYS A N 1
ATOM 1252 C CA . LYS A 1 164 ? -1.504 3.247 -17.392 1.00 65.31 164 LYS A CA 1
ATOM 1253 C C . LYS A 1 164 ? -1.563 4.567 -16.639 1.00 65.31 164 LYS A C 1
ATOM 1255 O O . LYS A 1 164 ? -2.380 4.750 -15.741 1.00 65.31 164 LYS A O 1
ATOM 1260 N N . ASN A 1 165 ? -0.735 5.507 -17.073 1.00 65.62 165 ASN A N 1
ATOM 1261 C CA . ASN A 1 165 ? -0.781 6.878 -16.603 1.00 65.62 165 ASN A CA 1
ATOM 1262 C C . ASN A 1 165 ? -2.086 7.556 -17.072 1.00 65.62 165 ASN A C 1
ATOM 1264 O O . ASN A 1 165 ? -2.358 7.568 -18.278 1.00 65.62 165 ASN A O 1
ATOM 1268 N N . PRO A 1 166 ? -2.897 8.120 -16.153 1.00 58.09 166 PRO A N 1
ATOM 1269 C CA . PRO A 1 166 ? -4.189 8.711 -16.502 1.00 58.09 166 PRO A CA 1
ATOM 1270 C C . PRO A 1 166 ? -4.077 9.964 -17.386 1.00 58.09 166 PRO A C 1
ATOM 1272 O O . PRO A 1 166 ? -5.030 10.298 -18.083 1.00 58.09 166 PRO A O 1
ATOM 1275 N N . PHE A 1 167 ? -2.916 10.621 -17.418 1.00 53.31 167 PHE A N 1
ATOM 1276 C CA . PHE A 1 167 ? -2.658 11.820 -18.222 1.00 53.31 167 PHE A CA 1
ATOM 1277 C C . PHE A 1 167 ? -2.031 11.493 -19.579 1.00 53.31 167 PHE A C 1
ATOM 1279 O O . PHE A 1 167 ? -2.153 12.265 -20.528 1.00 53.31 167 PHE A O 1
ATOM 1286 N N . ASN A 1 168 ? -1.382 10.332 -19.697 1.00 58.19 168 ASN A N 1
ATOM 1287 C CA . ASN A 1 168 ? -0.839 9.840 -20.955 1.00 58.19 168 ASN A CA 1
ATOM 1288 C C . ASN A 1 168 ? -0.870 8.311 -20.997 1.00 58.19 168 ASN A C 1
ATOM 1290 O O . ASN A 1 168 ? 0.005 7.636 -20.461 1.00 58.19 168 ASN A O 1
ATOM 1294 N N . ASN A 1 169 ? -1.837 7.756 -21.722 1.00 60.19 169 ASN A N 1
ATOM 1295 C CA . ASN A 1 169 ? -2.057 6.312 -21.809 1.00 60.19 169 ASN A CA 1
ATOM 1296 C C . ASN A 1 169 ? -0.945 5.518 -22.532 1.00 60.19 169 ASN A C 1
ATOM 1298 O O . ASN A 1 169 ? -1.034 4.289 -22.599 1.00 60.19 169 ASN A O 1
ATOM 1302 N N . ARG A 1 170 ? 0.075 6.198 -23.077 1.00 60.50 170 ARG A N 1
ATOM 1303 C CA . ARG A 1 170 ? 1.303 5.590 -23.617 1.00 60.50 170 ARG A CA 1
ATOM 1304 C C . ARG A 1 170 ? 2.384 5.399 -22.550 1.00 60.50 170 ARG A C 1
ATOM 1306 O O . ARG A 1 170 ? 3.388 4.750 -22.827 1.00 60.50 170 ARG A O 1
ATOM 1313 N N . LEU A 1 171 ? 2.193 5.970 -21.361 1.00 53.94 171 LEU A N 1
ATOM 1314 C CA . LEU A 1 171 ? 3.078 5.851 -20.207 1.00 53.94 171 LEU A CA 1
ATOM 1315 C C . LEU A 1 171 ? 2.417 4.991 -19.119 1.00 53.94 171 LEU A C 1
ATOM 1317 O O . LEU A 1 171 ? 1.192 4.870 -19.058 1.00 53.94 171 LEU A O 1
ATOM 1321 N N . LEU A 1 172 ? 3.235 4.405 -18.248 1.00 58.00 172 LEU A N 1
ATOM 1322 C CA . LEU A 1 172 ? 2.792 3.690 -17.049 1.00 58.00 172 LEU A CA 1
ATOM 1323 C C . LEU A 1 172 ? 2.889 4.614 -15.832 1.00 58.00 172 LEU A C 1
ATOM 1325 O O . LEU A 1 172 ? 3.701 5.542 -15.834 1.00 58.00 172 LEU A O 1
ATOM 1329 N N . VAL A 1 173 ? 2.060 4.381 -14.813 1.00 61.50 173 VAL A N 1
ATOM 1330 C CA . VAL A 1 173 ? 2.288 4.996 -13.494 1.00 61.50 173 VAL A CA 1
ATOM 1331 C C . VAL A 1 173 ? 3.415 4.259 -12.775 1.00 61.50 173 VAL A C 1
ATOM 1333 O O . VAL A 1 173 ? 3.627 3.071 -13.005 1.00 61.50 173 VAL A O 1
ATOM 1336 N N . ASP A 1 174 ? 4.134 4.969 -11.917 1.00 55.31 174 ASP A N 1
ATOM 1337 C CA . ASP A 1 174 ? 5.054 4.371 -10.956 1.00 55.31 174 ASP A CA 1
ATOM 1338 C C . ASP A 1 174 ? 4.343 4.377 -9.595 1.00 55.31 174 ASP A C 1
ATOM 1340 O O . ASP A 1 174 ? 4.087 5.434 -9.016 1.00 55.31 174 ASP A O 1
ATOM 1344 N N . LEU A 1 175 ? 3.898 3.202 -9.143 1.00 52.97 175 LEU A N 1
ATOM 1345 C CA . LEU A 1 175 ? 3.107 3.016 -7.921 1.00 52.97 175 LEU A CA 1
ATOM 1346 C C . LEU A 1 175 ? 3.991 2.646 -6.723 1.00 52.97 175 LEU A C 1
ATOM 1348 O O . LEU A 1 175 ? 3.625 1.790 -5.915 1.00 52.97 175 LEU A O 1
ATOM 1352 N N . ALA A 1 176 ? 5.153 3.271 -6.540 1.00 47.62 176 ALA A N 1
ATOM 1353 C CA . ALA A 1 176 ? 5.854 3.156 -5.262 1.00 47.62 176 ALA A CA 1
ATOM 1354 C C . ALA A 1 176 ? 5.367 4.212 -4.261 1.00 47.62 176 ALA A C 1
ATOM 1356 O O . ALA A 1 176 ? 6.062 5.170 -3.974 1.00 47.62 176 ALA A O 1
ATOM 1357 N N . LEU A 1 177 ? 4.170 4.046 -3.701 1.00 45.41 177 LEU A N 1
ATOM 1358 C CA . LEU A 1 177 ? 4.004 3.984 -2.245 1.00 45.41 177 LEU A CA 1
ATOM 1359 C C . LEU A 1 177 ? 2.546 3.783 -1.844 1.00 45.41 177 LEU A C 1
ATOM 1361 O O . LEU A 1 177 ? 1.602 4.290 -2.440 1.00 45.41 177 LEU A O 1
ATOM 1365 N N . VAL A 1 178 ? 2.435 3.034 -0.757 1.00 45.34 178 VAL A N 1
ATOM 1366 C CA . VAL A 1 178 ? 1.274 2.804 0.088 1.00 45.34 178 VAL A CA 1
ATOM 1367 C C . VAL A 1 178 ? 0.753 4.153 0.606 1.00 45.34 178 VAL A C 1
ATOM 1369 O O . VAL A 1 178 ? 1.542 4.958 1.088 1.00 45.34 178 VAL A O 1
ATOM 1372 N N . VAL A 1 179 ? -0.569 4.350 0.569 1.00 43.22 179 VAL A N 1
ATOM 1373 C CA . VAL A 1 179 ? -1.301 5.527 1.078 1.00 43.22 179 VAL A CA 1
ATOM 1374 C C . VAL A 1 179 ? -1.234 6.755 0.155 1.00 43.22 179 VAL A C 1
ATOM 1376 O O . VAL A 1 179 ? -0.490 7.701 0.392 1.00 43.22 179 VAL A O 1
ATOM 1379 N N . LEU A 1 180 ? -2.103 6.793 -0.858 1.00 45.94 180 LEU A N 1
ATOM 1380 C CA . LEU A 1 180 ? -2.542 8.081 -1.407 1.00 45.94 180 LEU A CA 1
ATOM 1381 C C . LEU A 1 180 ? -3.513 8.693 -0.392 1.00 45.94 180 LEU A C 1
ATOM 1383 O O . LEU A 1 180 ? -4.644 8.223 -0.260 1.00 45.94 180 LEU A O 1
ATOM 1387 N N . LEU A 1 181 ? -3.037 9.682 0.366 1.00 32.59 181 LEU A N 1
ATOM 1388 C CA . LEU A 1 181 ? -3.883 10.558 1.173 1.00 32.59 181 LEU A CA 1
ATOM 1389 C C . LEU A 1 181 ? -4.497 11.611 0.236 1.00 32.59 181 LEU A C 1
ATOM 1391 O O . LEU A 1 181 ? -3.753 12.400 -0.341 1.00 32.59 181 LEU A O 1
ATOM 1395 N N . CYS A 1 182 ? -5.824 11.618 0.086 1.00 31.98 182 CYS A N 1
ATOM 1396 C CA . CYS A 1 182 ? -6.580 12.762 -0.442 1.00 31.98 182 CYS A CA 1
ATOM 1397 C C . CYS A 1 182 ? -6.980 13.701 0.708 1.00 31.98 182 CYS A C 1
ATOM 1399 O O . CYS A 1 182 ? -7.536 13.182 1.703 1.00 31.98 182 CYS A O 1
#

Secondary structure (DSSP, 8-state):
--HHHHHHHHHHHHHHHHHHHHHHSSPPPPPHHHHHHHHHHTT----HHHHHHHHHHHHHHHHHHHGGGGS-S---S-EEEEEEEE--SSSTTTT-EEEEETTS--TTS---TTSGGGTT---SS--HHHHHHHHTT-EEEEEEP--GGG--SSTT--TT---B-SS-TTSB-----S-EE-

Radius of gyration: 17.34 Å; chains: 1; bounding box: 47×36×39 Å

InterPro domains:
  IPR000120 Amidase [PTHR11895] (72-169)
  IPR023631 Amidase signature domain [PF01425] (86-170)
  IPR036928 Amidase signature (AS) superfamily [G3DSA:3.90.1300.10] (66-173)
  IPR036928 Amidase signature (AS) superfamily [SSF75304] (91-170)

Sequence (182 aa):
MNRSQGIQLVCNLLFYLVADLYKNHVVKLPHLNELKERDAELRLKSSDVEIEFIHEPLKDVIKAYQRVNEIIEPQLPIVDNKCDVKGASTGKLAGKKIGIKDNGAVAGVPMMNGSKILEGYTPEFDATIITRCLDEGGIIAGKTVCEDMCFSGNSWTSSSGPVKNPFNNRLLVDLALVVLLC

pLDDT: mean 74.68, std 17.31, range [31.98, 97.56]

Foldseek 3Di:
DPPVLLVVLLLVVLVVQVVCCVVPVARDQDDLVVSVVVCVVVVSPDDSVSSVVSSVVVVVLRVQSNVVSVDDPDPPFDFPFFDWAWADCAAPQAPKEKEFELVWADAQTQHQLLAPVRVPDHDNDGDPVVNVCRPRTYIHGHYDYAAHNNPDQAQARGPVGFRADPVDRVHGDRPPDTIPID

Organism: Mytilus coruscus (NCBI:txid42192)